Protein AF-A0A656K2I9-F1 (afdb_monomer)

Solvent-accessible surface area (backbone atoms only — not comparable to full-atom values): 4064 Å² total; per-residue (Å²): 133,84,83,92,72,92,82,71,65,90,88,49,58,67,63,46,53,50,51,53,51,49,36,35,57,40,30,78,68,44,44,64,60,55,48,36,62,73,74,45,47,87,82,47,64,90,87,61,60,65,74,83,77,54,67,69,30,72,68,75,77,135

Organism: NCBI:txid1194405

Structure (mmCIF, N/CA/C/O backbone):
data_AF-A0A656K2I9-F1
#
_entry.id   AF-A0A656K2I9-F1
#
loop_
_atom_site.group_PDB
_atom_site.id
_atom_site.type_symbol
_atom_site.label_atom_id
_atom_site.label_alt_id
_atom_site.label_comp_id
_atom_site.label_asym_id
_atom_site.label_entity_id
_atom_site.label_seq_id
_atom_site.pdbx_PDB_ins_code
_atom_site.Cartn_x
_atom_site.Cartn_y
_atom_site.Cartn_z
_atom_site.occupancy
_atom_site.B_iso_or_equiv
_atom_site.auth_seq_id
_atom_site.auth_comp_id
_atom_site.auth_asym_id
_atom_site.auth_atom_id
_atom_site.pdbx_PDB_model_num
ATOM 1 N N . GLU A 1 1 ? -8.955 0.007 -13.143 1.00 70.62 1 GLU A N 1
ATOM 2 C CA . GLU A 1 1 ? -9.346 -1.060 -12.195 1.00 70.62 1 GLU A CA 1
ATOM 3 C C . GLU A 1 1 ? -9.193 -0.539 -10.771 1.00 70.62 1 GLU A C 1
ATOM 5 O O . GLU A 1 1 ? -8.539 0.483 -10.593 1.00 70.62 1 GLU A O 1
ATOM 10 N N . ALA A 1 2 ? -9.840 -1.164 -9.786 1.00 77.75 2 ALA A N 1
ATOM 11 C CA . ALA A 1 2 ? -9.695 -0.768 -8.383 1.00 77.75 2 ALA A CA 1
ATOM 12 C C . ALA A 1 2 ? -8.361 -1.290 -7.807 1.00 77.75 2 ALA A C 1
ATOM 14 O O . ALA A 1 2 ? -7.911 -2.358 -8.225 1.00 77.75 2 ALA A O 1
ATOM 15 N N . PRO A 1 3 ? -7.734 -0.577 -6.856 1.00 87.06 3 PRO A N 1
ATOM 16 C CA . PRO A 1 3 ? -6.467 -0.985 -6.264 1.00 87.06 3 PRO A CA 1
ATOM 17 C C . PRO A 1 3 ? -6.666 -2.174 -5.318 1.00 87.06 3 PRO A C 1
ATOM 19 O O . PRO A 1 3 ? -7.745 -2.374 -4.752 1.00 87.06 3 PRO A O 1
ATOM 22 N N . ILE A 1 4 ? -5.597 -2.937 -5.093 1.00 91.00 4 ILE A N 1
ATOM 23 C CA . ILE A 1 4 ? -5.562 -3.963 -4.046 1.00 91.00 4 ILE A CA 1
ATOM 24 C C . ILE A 1 4 ? -5.367 -3.262 -2.698 1.00 91.00 4 ILE A C 1
ATOM 26 O O . ILE A 1 4 ? -4.464 -2.442 -2.548 1.00 91.00 4 ILE A O 1
ATOM 30 N N . ALA A 1 5 ? -6.208 -3.588 -1.716 1.00 93.31 5 ALA A N 1
ATOM 31 C CA . ALA A 1 5 ? -6.178 -2.970 -0.394 1.00 93.31 5 ALA A CA 1
ATOM 32 C C . ALA A 1 5 ? -6.285 -4.017 0.731 1.00 93.31 5 ALA A C 1
ATOM 34 O O . ALA A 1 5 ? -6.965 -5.035 0.556 1.00 93.31 5 ALA A O 1
ATOM 35 N N . PRO A 1 6 ? -5.671 -3.774 1.905 1.00 93.19 6 PRO A N 1
ATOM 36 C CA . PRO A 1 6 ? -5.866 -4.613 3.082 1.00 93.19 6 PRO A CA 1
ATOM 37 C C . PRO A 1 6 ? -7.322 -4.574 3.561 1.00 93.19 6 PRO A C 1
ATOM 39 O O . PRO A 1 6 ? -7.930 -3.509 3.670 1.00 93.19 6 PRO A O 1
ATOM 42 N N . ALA A 1 7 ? -7.875 -5.740 3.892 1.00 95.12 7 ALA A N 1
ATOM 43 C CA . ALA A 1 7 ? -9.236 -5.865 4.397 1.00 95.12 7 ALA A CA 1
ATOM 44 C C . ALA A 1 7 ? -9.249 -6.167 5.900 1.00 95.12 7 ALA A C 1
ATOM 46 O O . ALA A 1 7 ? -8.443 -6.948 6.403 1.00 95.12 7 ALA A O 1
ATOM 47 N N . VAL A 1 8 ? -10.220 -5.592 6.610 1.00 95.50 8 VAL A N 1
ATOM 48 C CA . VAL A 1 8 ? -10.487 -5.887 8.025 1.00 95.50 8 VAL A CA 1
ATOM 49 C C . VAL A 1 8 ? -11.912 -6.402 8.208 1.00 95.50 8 VAL A C 1
ATOM 51 O O . VAL A 1 8 ? -12.779 -6.214 7.350 1.00 95.50 8 VAL A O 1
ATOM 54 N N . LYS A 1 9 ? -12.185 -7.042 9.352 1.00 96.69 9 LYS A N 1
ATOM 55 C CA . LYS A 1 9 ? -13.541 -7.491 9.699 1.00 96.69 9 LYS A CA 1
ATOM 56 C C . LYS A 1 9 ? -14.511 -6.305 9.692 1.00 96.69 9 LYS A C 1
ATOM 58 O O . LYS A 1 9 ? -14.227 -5.258 10.273 1.00 96.69 9 LYS A O 1
ATOM 63 N N . LYS A 1 10 ? -15.691 -6.494 9.091 1.00 95.56 10 LYS A N 1
ATOM 64 C CA . LYS A 1 10 ? -16.753 -5.478 9.062 1.00 95.56 10 LYS A CA 1
ATOM 65 C C . LYS A 1 10 ? -17.056 -4.970 10.477 1.00 95.56 10 LYS A C 1
ATOM 67 O O . LYS A 1 10 ? -17.309 -5.765 11.379 1.00 95.56 10 LYS A O 1
ATOM 72 N N . GLY A 1 11 ? -17.041 -3.648 10.642 1.00 96.12 11 GLY A N 1
ATOM 73 C CA . GLY A 1 11 ? -17.272 -2.972 11.921 1.00 96.12 11 GLY A CA 1
ATOM 74 C C . GLY A 1 11 ? -16.014 -2.732 12.762 1.00 96.12 11 GLY A C 1
ATOM 75 O O . GLY A 1 11 ? -16.094 -1.984 13.729 1.00 96.12 11 GLY A O 1
ATOM 76 N N . ASN A 1 12 ? -14.852 -3.289 12.395 1.00 97.50 12 ASN A N 1
ATOM 77 C CA . ASN A 1 12 ? -13.595 -3.014 13.092 1.00 97.50 12 ASN A CA 1
ATOM 78 C C . ASN A 1 12 ? -12.962 -1.702 12.595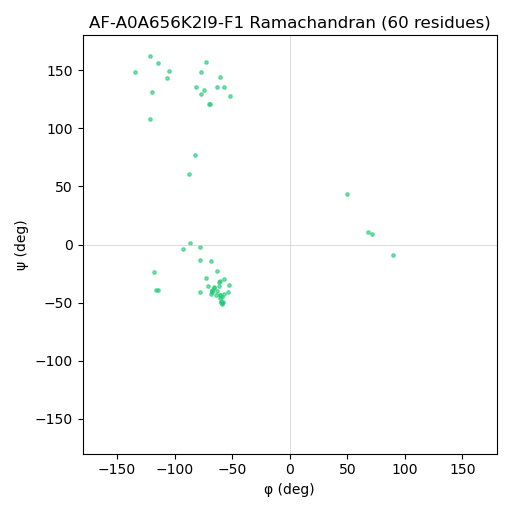 1.00 97.50 12 ASN A C 1
ATOM 80 O O . ASN A 1 12 ? -12.046 -1.700 11.774 1.00 97.50 12 ASN A O 1
ATOM 84 N N . ILE A 1 13 ? -13.515 -0.586 13.067 1.00 97.00 13 ILE A N 1
ATOM 85 C CA . ILE A 1 13 ? -13.092 0.766 12.685 1.00 97.00 13 ILE A CA 1
ATOM 86 C C . ILE A 1 13 ? -11.689 1.078 13.210 1.00 97.00 13 ILE A C 1
ATOM 88 O O . ILE A 1 13 ? -10.882 1.627 12.471 1.00 97.00 13 ILE A O 1
ATOM 92 N N . GLU A 1 14 ? -11.375 0.670 14.439 1.00 97.62 14 GLU A N 1
ATOM 93 C CA . GLU A 1 14 ? -10.072 0.927 15.060 1.00 97.62 14 GLU A CA 1
ATOM 94 C C . GLU A 1 14 ? -8.926 0.324 14.241 1.00 97.62 14 GLU A C 1
ATOM 96 O O . GLU A 1 14 ? -7.993 1.031 13.863 1.00 97.62 14 GLU A O 1
ATOM 101 N N . LEU A 1 15 ? -9.030 -0.960 13.877 1.00 97.50 15 LEU A N 1
ATOM 102 C CA . LEU A 1 15 ? -7.999 -1.606 13.068 1.00 97.50 15 LEU A CA 1
ATOM 103 C C . LEU A 1 15 ? -7.926 -1.010 11.660 1.00 97.50 15 LEU A C 1
ATOM 105 O O . LEU A 1 15 ? -6.835 -0.858 11.120 1.00 97.50 15 LEU A O 1
ATOM 109 N N . ARG A 1 16 ? -9.071 -0.656 11.065 1.00 97.06 16 ARG A N 1
ATOM 110 C CA . ARG A 1 16 ? -9.107 0.014 9.759 1.00 97.06 16 ARG A CA 1
ATOM 111 C C . ARG A 1 16 ? -8.326 1.327 9.797 1.00 97.06 16 ARG A C 1
ATOM 113 O O . ARG A 1 16 ? -7.502 1.573 8.922 1.00 97.06 16 ARG A O 1
ATOM 120 N N . ASP A 1 17 ? -8.596 2.165 10.791 1.00 96.94 17 ASP A N 1
ATOM 121 C CA . ASP A 1 17 ? -8.009 3.500 10.886 1.00 96.94 17 ASP A CA 1
ATOM 122 C C . ASP A 1 17 ? -6.520 3.419 11.240 1.00 96.94 17 ASP A C 1
ATOM 124 O O . ASP A 1 17 ? -5.714 4.173 10.688 1.00 96.94 17 ASP A O 1
ATOM 128 N N . TRP A 1 18 ? -6.136 2.440 12.068 1.00 97.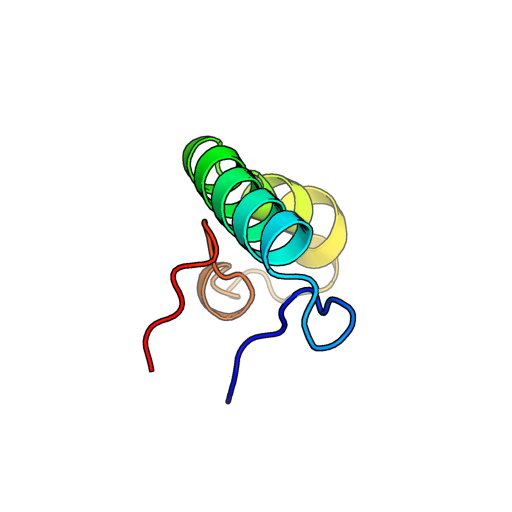50 18 TRP A N 1
ATOM 129 C CA . TRP A 1 18 ? -4.734 2.113 12.312 1.00 97.50 18 TRP A CA 1
ATOM 130 C C . TRP A 1 18 ? -4.016 1.698 11.022 1.00 97.50 18 TRP A C 1
ATOM 132 O O . TRP A 1 18 ? -2.984 2.283 10.703 1.00 97.50 18 TRP A O 1
ATOM 142 N N . VAL A 1 19 ? -4.581 0.773 10.231 1.00 96.06 19 VAL A N 1
ATOM 143 C CA . VAL A 1 19 ? -3.990 0.350 8.945 1.00 96.06 19 VAL A CA 1
ATOM 144 C C . VAL A 1 19 ? -3.844 1.535 7.991 1.00 96.06 19 VAL A C 1
ATOM 146 O O . VAL A 1 19 ? -2.784 1.703 7.399 1.00 96.06 19 VAL A O 1
ATOM 149 N N . ASN A 1 20 ? -4.862 2.388 7.861 1.00 95.12 20 ASN A N 1
ATOM 150 C CA . ASN A 1 20 ? -4.789 3.564 6.987 1.00 95.12 20 ASN A CA 1
ATOM 151 C C . ASN A 1 20 ? -3.706 4.559 7.437 1.00 95.12 20 ASN A C 1
ATOM 153 O O . ASN A 1 20 ? -2.983 5.118 6.609 1.00 95.12 20 ASN A O 1
ATOM 157 N N . THR A 1 21 ? -3.572 4.760 8.749 1.00 96.69 21 THR A N 1
ATOM 158 C CA . THR A 1 21 ? -2.527 5.616 9.328 1.00 96.69 21 THR 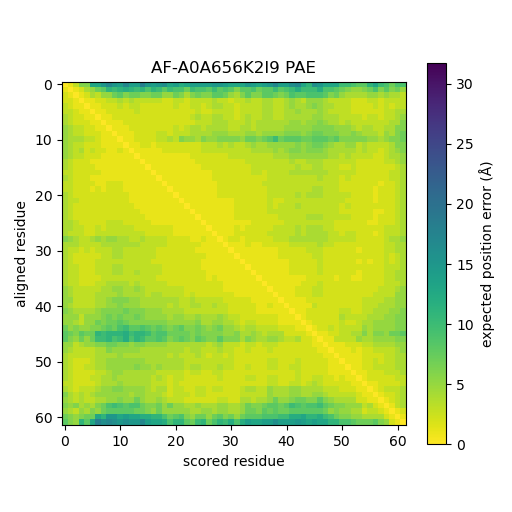A CA 1
ATOM 159 C C . THR A 1 21 ? -1.145 5.043 9.047 1.00 96.69 21 THR A C 1
ATOM 161 O O . THR A 1 21 ? -0.234 5.771 8.658 1.00 96.69 21 THR A O 1
ATOM 164 N N . GLU A 1 22 ? -0.991 3.733 9.213 1.00 96.56 22 GLU A N 1
ATOM 165 C CA . GLU A 1 22 ? 0.280 3.057 9.003 1.00 96.56 22 GLU A CA 1
ATOM 166 C C . GLU A 1 22 ? 0.682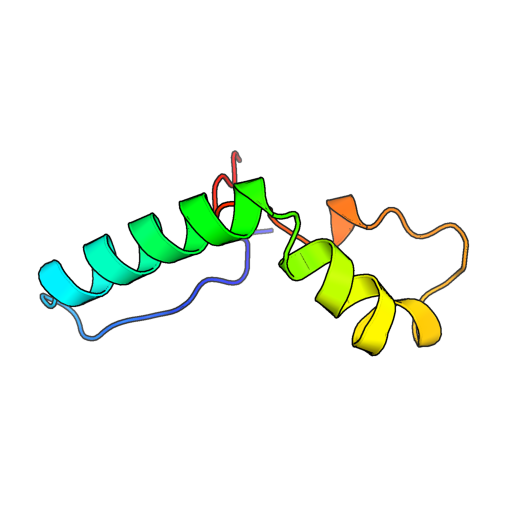 3.051 7.525 1.00 96.56 22 GLU A C 1
ATOM 168 O O . GLU A 1 22 ? 1.818 3.383 7.200 1.00 96.56 22 GLU A O 1
ATOM 173 N N . LEU A 1 23 ? -0.263 2.796 6.613 1.00 95.19 23 LEU A N 1
ATOM 174 C CA . LEU A 1 23 ? -0.038 2.923 5.172 1.00 95.19 23 LEU A CA 1
ATOM 175 C C . LEU A 1 23 ? 0.432 4.331 4.801 1.00 95.19 23 LEU A C 1
ATOM 177 O O . LEU A 1 23 ? 1.375 4.457 4.024 1.00 95.19 23 LEU A O 1
ATOM 181 N N . THR A 1 24 ? -0.174 5.373 5.380 1.00 95.75 24 THR A N 1
ATOM 182 C CA . THR A 1 24 ? 0.228 6.768 5.137 1.00 95.75 24 THR A CA 1
ATOM 183 C C . THR A 1 24 ? 1.687 7.000 5.535 1.00 95.75 24 THR A C 1
ATOM 185 O O . THR A 1 24 ? 2.461 7.486 4.714 1.00 95.75 24 THR A O 1
ATOM 188 N N . LYS A 1 25 ? 2.090 6.579 6.744 1.00 96.44 25 LYS A N 1
ATOM 189 C CA . LYS A 1 25 ? 3.480 6.703 7.223 1.00 96.44 25 LYS A CA 1
ATOM 190 C C . LYS A 1 25 ? 4.465 5.936 6.343 1.00 96.44 25 LYS A C 1
ATOM 192 O O . LYS A 1 25 ? 5.485 6.477 5.932 1.00 96.44 25 LYS A O 1
ATOM 197 N N . LEU A 1 26 ? 4.139 4.692 5.993 1.00 96.06 26 LEU A N 1
ATOM 198 C CA . LEU A 1 26 ? 4.965 3.876 5.098 1.00 96.06 26 LEU A CA 1
ATOM 199 C C . LEU A 1 26 ? 5.116 4.521 3.712 1.00 96.06 26 LEU A C 1
ATOM 201 O O . LEU A 1 26 ? 6.158 4.380 3.069 1.00 96.06 26 LEU A O 1
ATOM 205 N N . GLY A 1 27 ? 4.099 5.260 3.261 1.00 94.25 27 GLY A N 1
ATOM 206 C CA . GLY A 1 27 ? 4.156 6.026 2.023 1.00 94.25 27 GLY A CA 1
ATOM 207 C C . GLY A 1 27 ? 5.160 7.181 2.060 1.00 94.25 27 GLY A C 1
ATOM 208 O O . GLY A 1 27 ? 5.848 7.416 1.067 1.00 94.25 27 GLY A O 1
ATOM 209 N N . GLU A 1 28 ? 5.316 7.855 3.204 1.00 95.12 28 GLU A N 1
ATOM 210 C CA . GLU A 1 28 ? 6.341 8.896 3.396 1.00 95.12 28 GLU A CA 1
ATOM 211 C C . GLU A 1 28 ? 7.760 8.321 3.239 1.00 95.12 28 GLU A C 1
ATOM 213 O O . GLU A 1 28 ? 8.654 8.974 2.698 1.00 95.12 28 GLU A O 1
ATOM 218 N N . GLU A 1 29 ? 7.950 7.058 3.624 1.00 95.50 29 GLU A N 1
ATOM 219 C CA . GLU A 1 29 ? 9.215 6.330 3.500 1.00 95.50 29 GLU A CA 1
ATOM 220 C C . GLU A 1 29 ? 9.421 5.638 2.141 1.00 95.50 29 GLU A C 1
ATOM 222 O O . GLU A 1 29 ? 10.440 4.951 1.955 1.00 95.50 29 GLU A O 1
ATOM 227 N N . LYS A 1 30 ? 8.470 5.788 1.206 1.00 94.62 30 LYS A N 1
ATOM 228 C CA . LYS A 1 30 ? 8.418 5.069 -0.081 1.00 94.62 30 LYS A CA 1
ATOM 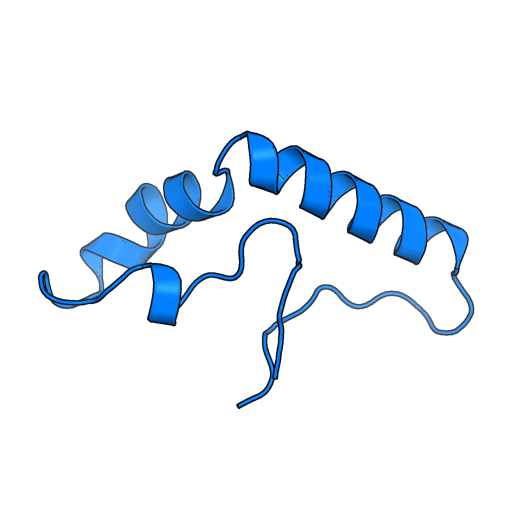229 C C . LYS A 1 30 ? 8.602 3.560 0.097 1.00 94.62 30 LYS A C 1
ATOM 231 O O . LYS A 1 30 ? 9.414 2.927 -0.584 1.00 94.62 30 LYS A O 1
ATOM 236 N N . TYR A 1 31 ? 7.933 2.997 1.098 1.00 95.31 31 TYR A N 1
ATOM 237 C CA . TYR A 1 31 ? 8.177 1.626 1.518 1.00 95.31 31 TYR A CA 1
ATOM 238 C C . TYR A 1 31 ? 7.748 0.594 0.468 1.00 95.31 31 TYR A C 1
ATOM 240 O O . TYR A 1 31 ? 8.487 -0.362 0.236 1.00 95.31 31 TYR A O 1
ATOM 248 N N . LEU A 1 32 ? 6.617 0.780 -0.224 1.00 93.56 32 LEU A N 1
ATOM 249 C CA . LEU A 1 32 ? 6.207 -0.171 -1.263 1.00 93.56 32 LEU A CA 1
ATOM 250 C C . LEU A 1 32 ? 7.087 -0.046 -2.504 1.00 93.56 32 LEU A C 1
ATOM 252 O O . LEU A 1 32 ? 7.306 -1.058 -3.155 1.00 93.56 32 LEU A O 1
ATOM 256 N N . LEU A 1 33 ? 7.656 1.130 -2.803 1.00 94.81 33 LEU A N 1
ATOM 257 C CA . LEU A 1 33 ? 8.664 1.247 -3.865 1.00 94.81 33 LEU A CA 1
ATOM 258 C C . LEU A 1 33 ? 9.891 0.371 -3.562 1.00 94.81 33 LEU A C 1
ATOM 260 O O . LEU A 1 33 ? 10.352 -0.358 -4.435 1.00 94.81 33 LEU A O 1
ATOM 264 N N . LYS A 1 34 ? 10.367 0.364 -2.309 1.00 95.75 34 LYS A N 1
ATOM 265 C CA . LYS A 1 34 ? 11.463 -0.527 -1.885 1.00 95.75 34 LYS A CA 1
ATOM 266 C C . LYS A 1 34 ? 11.092 -2.002 -2.070 1.00 95.75 34 LYS A C 1
ATOM 268 O O . LYS A 1 34 ? 11.906 -2.783 -2.555 1.00 95.75 34 LYS A O 1
ATOM 273 N N . LEU A 1 35 ? 9.867 -2.386 -1.703 1.00 95.38 35 LEU A N 1
ATOM 274 C CA . LEU A 1 35 ? 9.384 -3.758 -1.888 1.00 95.38 35 LEU A CA 1
ATOM 275 C C . LEU A 1 35 ? 9.210 -4.116 -3.368 1.00 95.38 35 LEU A C 1
ATOM 277 O O . LEU A 1 35 ? 9.542 -5.230 -3.767 1.00 95.38 35 LEU A O 1
ATOM 281 N N . TYR A 1 36 ? 8.721 -3.183 -4.183 1.00 94.69 36 TYR A N 1
ATOM 282 C CA . TYR A 1 36 ? 8.603 -3.344 -5.625 1.00 94.69 36 TYR A CA 1
ATOM 283 C C . TYR A 1 36 ? 9.975 -3.618 -6.238 1.00 94.69 36 TYR A C 1
ATOM 285 O O . TYR A 1 36 ? 10.134 -4.630 -6.914 1.00 94.69 36 TYR A O 1
ATOM 293 N N . ASP A 1 37 ? 10.980 -2.797 -5.930 1.00 95.12 37 ASP A N 1
ATOM 294 C CA . ASP A 1 37 ? 12.341 -2.970 -6.443 1.00 95.12 37 ASP A CA 1
ATOM 295 C C . ASP A 1 37 ? 12.962 -4.306 -6.009 1.00 95.12 37 ASP A C 1
ATOM 297 O O . ASP A 1 37 ? 13.681 -4.938 -6.782 1.00 95.12 37 ASP A O 1
ATOM 301 N N . GLN A 1 38 ? 12.658 -4.765 -4.792 1.00 96.50 38 GLN A N 1
ATOM 302 C CA . GLN A 1 38 ? 13.210 -6.002 -4.247 1.00 96.50 38 GLN A CA 1
ATOM 303 C C . GLN A 1 38 ? 12.539 -7.271 -4.792 1.00 96.50 38 GLN A C 1
ATOM 305 O O . GLN A 1 38 ? 13.225 -8.264 -5.031 1.00 96.50 38 GLN A O 1
ATOM 310 N N . TYR A 1 39 ? 11.213 -7.269 -4.938 1.00 95.56 39 TYR A N 1
ATOM 311 C CA . TYR A 1 39 ? 10.442 -8.500 -5.148 1.00 95.56 39 TYR A CA 1
ATOM 312 C C . TYR A 1 39 ? 9.698 -8.562 -6.479 1.00 95.56 39 TYR A C 1
ATOM 314 O O . TYR A 1 39 ? 9.370 -9.655 -6.927 1.00 95.56 39 TYR A O 1
ATOM 322 N N . VAL A 1 40 ? 9.392 -7.419 -7.092 1.00 93.81 40 VAL A N 1
ATOM 323 C CA . VAL A 1 40 ? 8.492 -7.348 -8.255 1.00 93.81 40 VAL A CA 1
ATOM 324 C C . VAL A 1 40 ? 9.233 -6.890 -9.507 1.00 93.81 40 VAL A C 1
ATOM 326 O O . VAL A 1 40 ? 9.015 -7.425 -10.588 1.00 93.81 40 VAL A O 1
ATOM 329 N N . ARG A 1 41 ? 10.155 -5.934 -9.370 1.00 93.50 41 ARG A N 1
ATOM 330 C CA . ARG A 1 41 ? 10.938 -5.370 -10.470 1.00 93.50 41 ARG A CA 1
ATOM 331 C C . ARG A 1 41 ? 11.673 -6.418 -11.319 1.00 93.50 41 ARG A C 1
ATOM 333 O O . ARG A 1 41 ? 11.642 -6.248 -12.535 1.00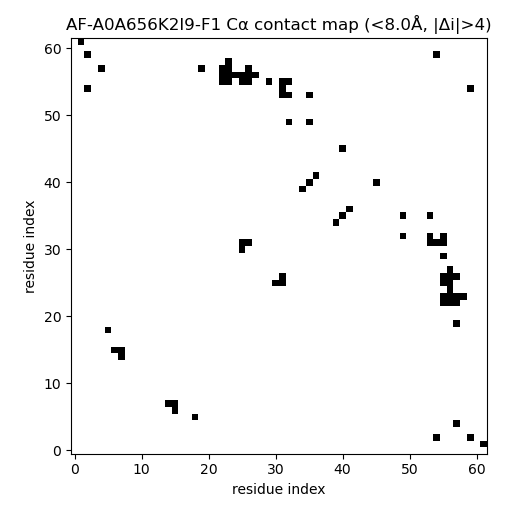 93.50 41 ARG A O 1
ATOM 340 N N . PRO A 1 42 ? 12.287 -7.480 -10.755 1.00 95.19 42 PRO A N 1
ATOM 341 C CA . PRO A 1 42 ? 12.969 -8.503 -11.555 1.00 95.19 42 PRO A CA 1
ATOM 342 C C . PRO A 1 42 ? 12.047 -9.283 -12.504 1.00 95.19 42 PRO A C 1
ATOM 344 O O . PRO A 1 42 ? 12.517 -9.820 -13.501 1.00 95.19 42 PRO A O 1
ATOM 347 N N . GLU A 1 43 ? 10.747 -9.325 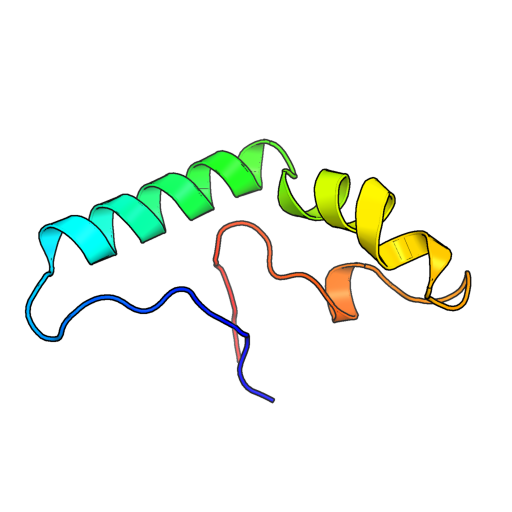-12.209 1.00 95.38 43 GLU A N 1
ATOM 348 C CA . GLU A 1 43 ? 9.744 -10.078 -12.973 1.00 95.38 43 GLU A CA 1
ATOM 349 C C . GLU A 1 43 ? 9.064 -9.228 -14.063 1.00 95.38 43 GLU A C 1
ATOM 351 O O . GLU A 1 43 ? 8.234 -9.725 -14.825 1.00 95.38 43 GLU A O 1
ATOM 356 N N . LEU A 1 44 ? 9.384 -7.931 -14.143 1.00 93.56 44 LEU A N 1
ATOM 357 C CA . LEU A 1 44 ? 8.743 -6.976 -15.045 1.00 93.56 44 LEU A CA 1
ATOM 358 C C . LEU A 1 44 ? 9.715 -6.455 -16.106 1.00 93.56 44 LEU A C 1
ATOM 360 O O . LEU A 1 44 ? 10.928 -6.409 -15.916 1.00 93.56 44 LEU A O 1
ATOM 364 N N . ALA A 1 45 ? 9.167 -5.995 -17.234 1.00 93.31 45 ALA A N 1
ATOM 365 C CA . ALA A 1 45 ? 9.963 -5.330 -18.260 1.00 93.31 45 ALA A CA 1
ATOM 366 C C . ALA A 1 45 ? 10.621 -4.058 -17.696 1.00 93.31 45 ALA A C 1
ATOM 368 O O . ALA A 1 45 ? 9.996 -3.321 -16.927 1.00 93.31 45 ALA A O 1
ATOM 369 N N . GLU A 1 46 ? 11.847 -3.744 -18.131 1.00 89.75 46 GLU A N 1
ATOM 370 C CA . GLU A 1 46 ? 12.592 -2.571 -17.646 1.00 89.75 46 GLU A CA 1
ATOM 371 C C . GLU A 1 46 ? 11.841 -1.244 -17.849 1.00 89.75 46 GLU A C 1
ATOM 373 O O . GLU A 1 46 ? 11.982 -0.320 -17.049 1.00 89.75 46 GLU A O 1
ATOM 378 N N . SER A 1 47 ? 10.996 -1.144 -18.873 1.00 91.56 47 SER A N 1
ATOM 379 C CA . SER A 1 47 ? 10.189 0.048 -19.150 1.00 91.56 47 SER A CA 1
ATOM 380 C C . SER A 1 47 ? 8.946 0.193 -18.263 1.00 91.56 47 SER A C 1
ATOM 382 O O . SER A 1 47 ? 8.227 1.181 -18.398 1.00 91.56 47 SER A O 1
ATOM 384 N N . THR A 1 48 ? 8.668 -0.765 -17.373 1.00 92.81 48 THR A N 1
ATOM 385 C CA . THR A 1 48 ? 7.477 -0.723 -16.514 1.00 92.81 48 THR A CA 1
ATOM 386 C C . THR A 1 48 ? 7.601 0.388 -15.476 1.00 92.81 48 THR A C 1
ATOM 388 O O . THR A 1 48 ? 8.532 0.374 -14.666 1.00 92.81 48 THR A O 1
ATOM 391 N N . ASP A 1 49 ? 6.653 1.327 -15.495 1.00 91.94 49 ASP A N 1
ATOM 392 C CA . ASP A 1 49 ? 6.523 2.385 -14.491 1.00 91.94 49 ASP A CA 1
ATOM 393 C C . ASP A 1 49 ? 6.049 1.780 -13.156 1.00 91.94 49 ASP A C 1
ATOM 395 O O . ASP A 1 49 ? 4.960 1.197 -13.115 1.00 91.94 49 ASP A O 1
ATOM 399 N N . PRO A 1 50 ? 6.811 1.921 -12.054 1.00 91.62 50 PRO A N 1
ATOM 400 C CA . PRO A 1 50 ? 6.386 1.462 -10.734 1.00 91.62 50 PRO A CA 1
ATOM 401 C C . PRO A 1 50 ? 5.008 1.999 -10.323 1.00 91.62 50 PRO A C 1
ATOM 403 O O . PRO A 1 50 ? 4.227 1.265 -9.720 1.00 91.62 50 PRO A O 1
ATOM 406 N N . ASN A 1 51 ? 4.660 3.237 -10.702 1.00 90.06 51 ASN A N 1
ATOM 407 C CA . ASN A 1 51 ? 3.378 3.862 -10.349 1.00 90.06 51 ASN A CA 1
ATOM 408 C C . ASN A 1 51 ? 2.170 3.212 -11.043 1.00 90.06 51 ASN A C 1
ATOM 410 O O . ASN A 1 51 ? 1.033 3.451 -10.644 1.00 90.06 51 ASN A O 1
ATOM 414 N N . ALA A 1 52 ? 2.396 2.393 -12.075 1.00 90.69 52 ALA A N 1
ATOM 415 C CA . ALA A 1 52 ? 1.343 1.586 -12.686 1.00 90.69 52 ALA A CA 1
ATOM 416 C C . ALA A 1 52 ? 0.997 0.337 -11.853 1.00 90.69 52 ALA A C 1
ATOM 418 O O . ALA A 1 52 ? -0.019 -0.304 -12.112 1.00 90.69 52 ALA A O 1
ATOM 419 N N . VAL A 1 53 ? 1.836 -0.016 -10.870 1.00 90.44 53 VAL A N 1
ATOM 420 C CA . VAL A 1 53 ? 1.718 -1.237 -10.058 1.00 90.44 53 VAL A CA 1
ATOM 421 C C . VAL A 1 53 ? 1.457 -0.917 -8.585 1.00 90.44 53 VAL A C 1
ATOM 423 O O . VAL A 1 53 ? 0.672 -1.611 -7.939 1.00 90.44 53 VAL A O 1
ATOM 426 N N . ILE A 1 54 ? 2.098 0.123 -8.043 1.00 93.31 54 ILE A N 1
ATOM 427 C CA . ILE A 1 54 ? 2.019 0.475 -6.619 1.00 93.31 54 ILE A CA 1
ATOM 428 C C . ILE A 1 54 ? 1.125 1.693 -6.373 1.00 93.31 54 ILE A C 1
ATOM 430 O O . ILE A 1 54 ? 1.052 2.608 -7.190 1.00 93.31 54 ILE A O 1
ATOM 434 N N . VAL A 1 55 ? 0.485 1.727 -5.202 1.00 93.12 55 VAL A N 1
ATOM 435 C CA . VAL A 1 55 ? -0.234 2.902 -4.692 1.00 93.12 55 VAL A CA 1
ATOM 436 C C . VAL A 1 55 ? 0.367 3.310 -3.357 1.00 93.12 55 VAL A C 1
ATOM 438 O O . VAL A 1 55 ? 0.131 2.673 -2.328 1.00 93.12 55 VAL 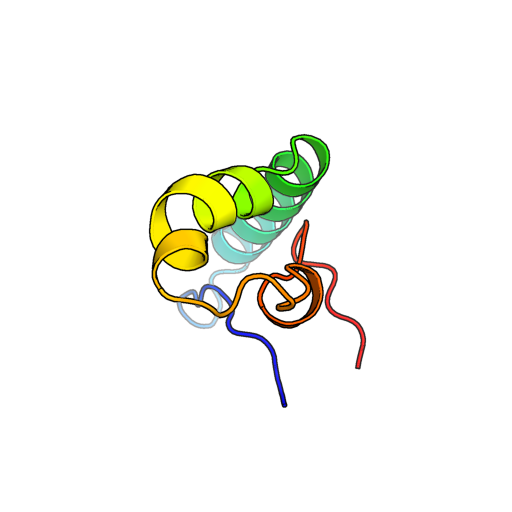A O 1
ATOM 441 N N . GLU A 1 56 ? 1.085 4.426 -3.366 1.00 91.88 56 GLU A N 1
ATOM 442 C CA . GLU A 1 56 ? 1.823 4.869 -2.191 1.00 91.88 56 GLU A CA 1
ATOM 443 C C . GLU A 1 56 ? 0.948 5.596 -1.176 1.00 91.88 56 GLU A C 1
ATOM 445 O O . GLU A 1 56 ? 0.105 6.435 -1.508 1.00 91.88 56 GLU A O 1
ATOM 450 N N . GLY A 1 57 ? 1.131 5.244 0.097 1.00 90.69 57 GLY A N 1
ATOM 451 C CA . GLY A 1 57 ? 0.392 5.866 1.191 1.00 90.69 57 GLY A CA 1
ATOM 452 C C . GLY A 1 57 ? -1.090 5.493 1.265 1.00 90.69 57 GLY A C 1
ATOM 453 O O . GLY A 1 57 ? -1.829 6.142 1.995 1.00 90.69 57 GLY A O 1
ATOM 454 N N . GLY A 1 58 ? -1.564 4.517 0.479 1.00 87.94 58 GLY A N 1
ATOM 455 C CA . GLY A 1 58 ? -2.996 4.203 0.380 1.00 87.94 58 GLY A CA 1
ATOM 456 C C . GLY A 1 58 ? -3.837 5.301 -0.292 1.00 87.94 58 GLY A C 1
ATOM 457 O O . GLY A 1 58 ? -5.065 5.236 -0.274 1.00 87.94 58 GLY A O 1
ATOM 458 N N . ASN A 1 59 ? -3.198 6.297 -0.913 1.00 83.88 59 ASN A N 1
ATOM 459 C CA . ASN A 1 59 ? -3.859 7.441 -1.539 1.00 83.88 59 ASN A CA 1
ATOM 460 C C . ASN A 1 59 ? -4.239 7.150 -2.995 1.00 83.88 59 ASN A C 1
ATOM 462 O O . ASN A 1 59 ? -3.790 7.828 -3.921 1.00 83.88 59 ASN A O 1
ATOM 466 N N . TRP A 1 60 ? -5.076 6.137 -3.209 1.00 84.75 60 TRP A N 1
ATOM 467 C CA . TRP A 1 60 ? -5.620 5.884 -4.538 1.00 84.75 60 TRP A CA 1
ATOM 468 C C . TRP A 1 60 ? -6.693 6.917 -4.889 1.00 84.75 60 TRP A C 1
ATOM 470 O O . TRP A 1 60 ? -7.595 7.189 -4.092 1.00 84.75 60 TRP A O 1
ATOM 480 N N . LYS A 1 61 ? -6.609 7.472 -6.098 1.00 73.81 61 LYS A N 1
ATOM 481 C CA . LYS A 1 61 ? -7.642 8.332 -6.676 1.00 73.81 61 LYS A CA 1
ATOM 482 C C . LYS A 1 61 ? -8.156 7.679 -7.966 1.00 73.81 61 LYS A C 1
ATOM 484 O O . LYS A 1 61 ? -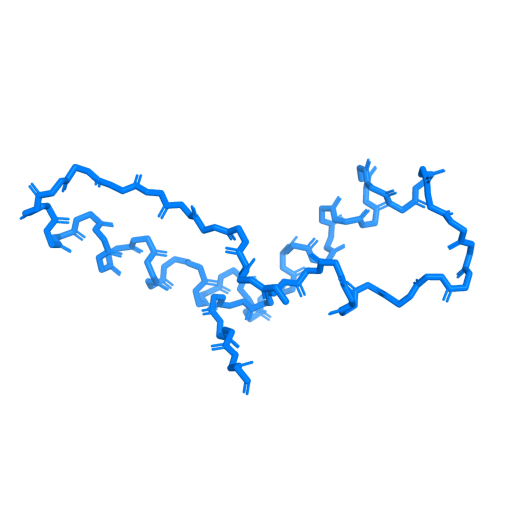7.317 7.249 -8.757 1.00 73.81 61 LYS A O 1
ATOM 489 N N . PRO A 1 62 ? -9.484 7.566 -8.143 1.00 68.31 62 PRO A N 1
ATOM 490 C CA . PRO A 1 62 ? -10.087 7.035 -9.362 1.00 68.31 62 PRO A CA 1
ATOM 491 C C . PRO A 1 62 ? -9.880 7.946 -10.575 1.00 68.31 62 PRO A C 1
ATOM 493 O O . PRO A 1 62 ? -9.729 9.176 -10.381 1.00 68.31 62 PRO A O 1
#

Nearest PDB structures (foldseek):
  1xt8-assembly1_A  TM=9.762E-01  e=4.962E-02  Campylobacter jejuni

pLDDT: mean 92.55, std 6.06, range [68.31, 97.62]

Mean predicted aligned error: 3.46 Å

Sequence (62 aa):
EAPIAPAVKKGNIELRDWVNTELTKLGEEKYLLKLYDQYVRPELAESTDPNAVIVEGGNWKP

Foldseek 3Di:
DDDDDDDDDPPPVVVVVVRLVVQQVCLVVVNVVVVCVVPPCVVDDPPDDVVVRDDGSPPDDD

Radius of gyration: 13.33 Å; Cα contacts (8 Å, |Δi|>4): 40; chains: 1; bounding box: 30×19×34 Å

Secondary structure (DSSP, 8-state):
-PPP-----TT-HHHHHHHHHHHHHHHHTTHHHHHIIIIIGGGS-TT--GGGT--GGG----